Protein AF-A0A523FHC5-F1 (afdb_monomer_lite)

Secondary structure (DSSP, 8-state):
----PEEEEEEE-TT--HHHHHHHHHHTT-EEEEEEETTTEEEEEE-TTS-HHHHHHHHHHTTTTEEEEEEE-

Structure (mmCIF, N/CA/C/O backbone):
data_AF-A0A523FHC5-F1
#
_entry.id   AF-A0A523FHC5-F1
#
loop_
_atom_site.group_PDB
_atom_site.id
_atom_site.type_symbol
_atom_site.label_atom_id
_atom_site.label_alt_id
_atom_site.label_comp_id
_atom_site.label_asym_id
_atom_site.label_entity_id
_atom_site.label_seq_id
_atom_site.pdbx_PDB_ins_code
_atom_site.Cartn_x
_atom_site.Cartn_y
_atom_site.Cartn_z
_atom_site.occupancy
_atom_site.B_iso_or_equiv
_atom_site.auth_seq_id
_atom_site.auth_comp_id
_atom_site.auth_asym_id
_atom_site.auth_atom_id
_atom_site.pdbx_PDB_model_num
ATOM 1 N N . MET A 1 1 ? 3.954 -2.521 -23.936 1.00 42.22 1 MET A N 1
ATOM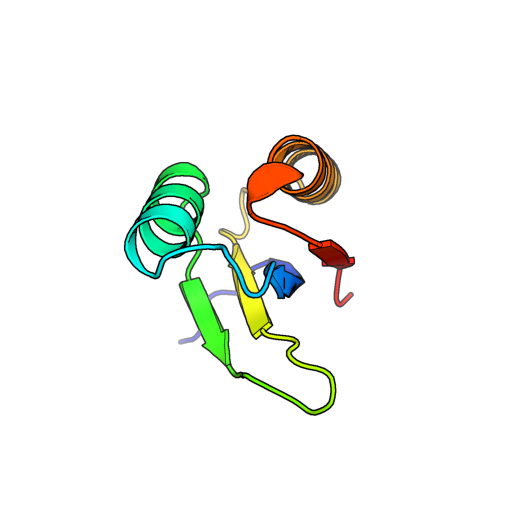 2 C CA . MET A 1 1 ? 4.673 -3.687 -23.381 1.00 42.22 1 MET A CA 1
ATOM 3 C C . MET A 1 1 ? 4.726 -3.453 -21.883 1.00 42.22 1 MET A C 1
ATOM 5 O O . MET A 1 1 ? 5.221 -2.407 -21.505 1.00 42.22 1 MET A O 1
ATOM 9 N N . ALA A 1 2 ? 4.091 -4.293 -21.060 1.00 50.44 2 ALA A N 1
ATOM 10 C CA . ALA A 1 2 ? 4.129 -4.104 -19.609 1.00 50.44 2 ALA A CA 1
ATOM 11 C C . ALA A 1 2 ? 5.525 -4.502 -19.119 1.00 50.44 2 ALA A C 1
ATOM 13 O O . ALA A 1 2 ? 5.933 -5.644 -19.326 1.00 50.44 2 ALA A O 1
ATOM 14 N N . GLU A 1 3 ? 6.267 -3.551 -18.563 1.00 57.41 3 GLU A N 1
ATOM 15 C CA . GLU A 1 3 ? 7.606 -3.795 -18.029 1.00 57.41 3 GLU A CA 1
ATOM 16 C C . GLU A 1 3 ? 7.532 -4.815 -16.876 1.00 57.41 3 GLU A C 1
ATOM 18 O O . GLU A 1 3 ? 6.576 -4.774 -16.087 1.00 57.41 3 GLU A O 1
ATOM 23 N N . PRO A 1 4 ? 8.484 -5.763 -16.783 1.00 65.44 4 PRO A N 1
ATOM 24 C CA . PRO A 1 4 ? 8.512 -6.768 -15.726 1.00 65.44 4 PRO A CA 1
ATOM 25 C C . PRO A 1 4 ? 8.902 -6.115 -14.390 1.00 65.44 4 PRO A C 1
ATOM 27 O O . PRO A 1 4 ? 10.060 -6.114 -13.996 1.00 65.44 4 PRO A O 1
ATOM 30 N N . GLY A 1 5 ? 7.930 -5.510 -13.708 1.00 77.81 5 GLY A N 1
ATOM 31 C CA . GLY A 1 5 ? 8.091 -4.947 -12.367 1.00 77.81 5 GLY A CA 1
ATOM 32 C C . GLY A 1 5 ? 7.791 -5.957 -11.259 1.00 77.81 5 GLY A C 1
ATOM 33 O O . GLY A 1 5 ? 7.083 -6.944 -11.474 1.00 77.81 5 GLY A O 1
ATOM 34 N N . ILE A 1 6 ? 8.289 -5.682 -10.054 1.00 88.94 6 ILE A N 1
ATOM 35 C CA . ILE A 1 6 ? 7.971 -6.468 -8.854 1.00 88.94 6 ILE A CA 1
ATOM 36 C C . ILE A 1 6 ? 6.523 -6.180 -8.467 1.00 88.94 6 ILE A C 1
ATOM 38 O O . ILE A 1 6 ? 6.122 -5.020 -8.386 1.00 88.94 6 ILE A O 1
ATOM 42 N N . ILE A 1 7 ? 5.733 -7.223 -8.219 1.00 91.31 7 ILE A N 1
ATOM 43 C CA . ILE A 1 7 ? 4.356 -7.071 -7.750 1.00 91.31 7 ILE A CA 1
ATOM 44 C C . ILE A 1 7 ? 4.307 -7.339 -6.249 1.00 91.31 7 ILE A C 1
ATOM 46 O O . ILE A 1 7 ? 4.743 -8.390 -5.783 1.00 91.31 7 ILE A O 1
ATOM 50 N N . ALA A 1 8 ? 3.721 -6.418 -5.491 1.00 91.75 8 ALA A N 1
ATOM 51 C CA . ALA A 1 8 ? 3.354 -6.635 -4.100 1.00 91.75 8 ALA A CA 1
ATOM 52 C C . ALA A 1 8 ? 1.836 -6.552 -3.921 1.00 91.75 8 ALA A C 1
ATOM 54 O O . ALA A 1 8 ? 1.140 -5.785 -4.588 1.00 91.75 8 ALA A O 1
ATOM 55 N N . LEU A 1 9 ? 1.326 -7.355 -2.997 1.00 92.50 9 LEU A N 1
ATOM 56 C CA . LEU A 1 9 ? -0.014 -7.258 -2.449 1.00 92.50 9 LEU A CA 1
ATOM 57 C C . LEU A 1 9 ? 0.050 -6.413 -1.182 1.00 92.50 9 LEU A C 1
ATOM 59 O O . LEU A 1 9 ? 0.745 -6.773 -0.231 1.00 92.50 9 LEU A O 1
ATOM 63 N N . VAL A 1 10 ? -0.674 -5.300 -1.174 1.00 92.31 10 VAL A N 1
ATOM 64 C CA . VAL A 1 10 ? -0.659 -4.319 -0.087 1.00 92.31 10 VAL A CA 1
ATOM 65 C C . VAL A 1 10 ? -2.082 -4.096 0.408 1.00 92.31 10 VAL A C 1
ATOM 67 O O . VAL A 1 10 ? -2.983 -3.861 -0.390 1.00 92.31 10 VAL A O 1
ATOM 70 N N . ALA A 1 11 ? -2.300 -4.170 1.718 1.00 93.00 11 ALA A N 1
ATOM 71 C CA . ALA A 1 11 ? -3.541 -3.713 2.339 1.00 93.00 11 ALA A CA 1
ATOM 72 C C . ALA A 1 11 ? -3.262 -2.400 3.065 1.00 93.00 11 ALA A C 1
ATOM 74 O O . ALA A 1 11 ? -2.346 -2.335 3.889 1.00 93.00 11 ALA A O 1
ATOM 75 N N . PHE A 1 12 ? -4.063 -1.379 2.788 1.00 92.25 12 PHE A N 1
ATOM 76 C CA . PHE A 1 12 ? -3.977 -0.103 3.488 1.00 92.25 12 PHE A CA 1
ATOM 77 C C . PHE A 1 12 ? -4.870 -0.096 4.730 1.00 92.25 12 PHE A C 1
ATOM 79 O O . PHE A 1 12 ? -5.824 -0.872 4.840 1.00 92.25 12 PHE A O 1
ATOM 86 N N . HIS A 1 13 ? -4.543 0.762 5.688 1.00 91.75 13 HIS A N 1
ATOM 87 C CA . HIS A 1 13 ? -5.425 1.058 6.807 1.00 91.75 13 HIS A CA 1
ATOM 88 C C . HIS A 1 13 ? -6.688 1.781 6.320 1.00 91.75 13 HIS A C 1
ATOM 90 O O . HIS A 1 13 ? -6.626 2.607 5.420 1.00 91.75 13 HIS A O 1
ATOM 96 N N . ASP A 1 14 ? -7.834 1.507 6.950 1.00 85.38 14 ASP A N 1
ATOM 97 C CA . ASP A 1 14 ? -9.114 2.162 6.613 1.00 85.38 14 ASP A CA 1
ATOM 98 C C . ASP A 1 14 ? -9.077 3.682 6.861 1.00 85.38 14 ASP A C 1
ATOM 100 O O . ASP A 1 14 ? -9.770 4.457 6.213 1.00 85.38 14 ASP A O 1
ATOM 104 N N . VAL A 1 15 ? -8.204 4.107 7.781 1.00 87.06 15 VAL A N 1
ATOM 105 C CA . VAL A 1 15 ? -7.957 5.516 8.107 1.00 87.06 15 VAL A CA 1
ATOM 106 C C . VAL A 1 15 ? -6.974 6.200 7.152 1.00 87.06 15 VAL A C 1
ATOM 108 O O . VAL A 1 15 ? -6.857 7.423 7.200 1.00 87.06 15 VAL A O 1
ATOM 111 N N . ALA A 1 16 ? -6.267 5.444 6.301 1.00 89.12 16 ALA A N 1
ATOM 112 C CA . ALA A 1 16 ? -5.312 6.008 5.356 1.00 89.12 16 ALA A CA 1
ATOM 113 C C . ALA A 1 16 ? -6.056 6.802 4.281 1.00 89.12 16 ALA A C 1
ATOM 115 O O . ALA A 1 16 ? -6.924 6.269 3.584 1.00 89.12 16 ALA A O 1
ATOM 116 N N . SER A 1 17 ? -5.716 8.080 4.121 1.00 90.12 17 SER A N 1
ATOM 117 C CA . SER A 1 17 ? -6.352 8.889 3.091 1.00 90.12 17 SER A CA 1
ATOM 118 C C . SER A 1 17 ? -5.793 8.543 1.708 1.00 90.12 17 SER A C 1
ATOM 120 O O . SER A 1 17 ? -4.664 8.069 1.556 1.00 90.12 17 SER A O 1
ATOM 122 N N . ALA A 1 18 ? -6.565 8.841 0.661 1.00 87.69 18 ALA A N 1
ATOM 123 C CA . ALA A 1 18 ? -6.086 8.712 -0.715 1.00 87.69 18 ALA A CA 1
ATOM 124 C C . ALA A 1 18 ? -4.802 9.530 -0.964 1.00 87.69 18 ALA A C 1
ATOM 126 O O . ALA A 1 18 ? -3.975 9.134 -1.783 1.00 87.69 18 ALA A O 1
ATOM 127 N N . SER A 1 19 ? -4.620 10.640 -0.239 1.00 90.75 19 SER A N 1
ATOM 128 C CA . SER A 1 19 ? -3.408 11.459 -0.300 1.00 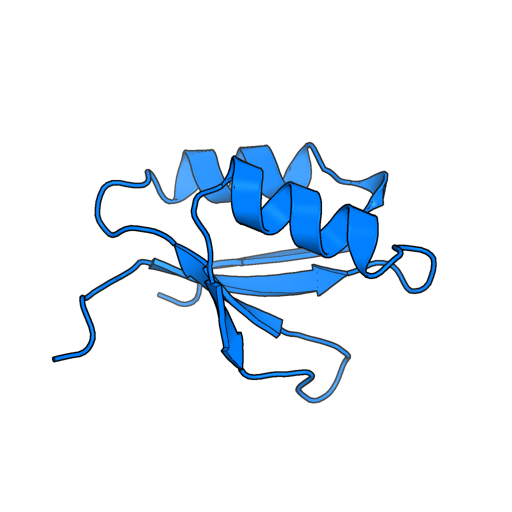90.75 19 SER A CA 1
ATOM 129 C C . SER A 1 19 ? -2.198 10.748 0.305 1.00 90.75 19 SER A C 1
ATOM 131 O O . SER A 1 19 ? -1.128 10.789 -0.296 1.00 90.75 19 SER A O 1
ATOM 133 N N . ASP A 1 20 ? -2.360 10.064 1.443 1.00 90.31 20 ASP A N 1
ATOM 134 C CA . ASP A 1 20 ? -1.277 9.304 2.090 1.00 90.31 20 ASP A CA 1
ATOM 135 C C . ASP A 1 20 ? -0.845 8.121 1.223 1.00 90.31 20 ASP A C 1
ATOM 137 O O . ASP A 1 20 ? 0.344 7.896 0.996 1.00 90.31 20 ASP A O 1
ATOM 141 N N . ILE A 1 21 ? -1.826 7.402 0.668 1.00 90.31 21 ILE A N 1
ATOM 142 C CA . ILE A 1 21 ? -1.582 6.306 -0.273 1.00 90.31 21 ILE A CA 1
ATOM 143 C C . ILE A 1 21 ? -0.872 6.841 -1.521 1.00 90.31 21 ILE A C 1
ATOM 145 O O . ILE A 1 21 ? 0.124 6.267 -1.955 1.00 90.31 21 ILE A O 1
ATOM 149 N N . GLY A 1 22 ? -1.341 7.960 -2.081 1.00 90.88 22 GLY A N 1
ATOM 150 C CA . GLY A 1 22 ? -0.720 8.599 -3.240 1.00 90.88 22 GLY A CA 1
ATOM 151 C C . GLY A 1 22 ? 0.725 9.027 -2.979 1.00 90.88 22 GLY A C 1
ATOM 152 O O . GLY A 1 22 ? 1.595 8.756 -3.802 1.00 90.88 22 GLY A O 1
ATOM 153 N N . ALA A 1 23 ? 1.003 9.631 -1.821 1.00 91.75 23 ALA A N 1
ATOM 154 C CA . ALA A 1 23 ? 2.354 10.013 -1.422 1.00 91.75 23 ALA A CA 1
ATOM 155 C C . ALA A 1 23 ? 3.277 8.792 -1.296 1.00 91.75 23 ALA A C 1
ATOM 157 O O . ALA A 1 23 ? 4.391 8.817 -1.814 1.00 91.75 23 ALA A O 1
ATOM 158 N N . LEU A 1 24 ? 2.792 7.703 -0.690 1.00 90.38 24 LEU A N 1
ATOM 159 C CA . LEU A 1 24 ? 3.536 6.449 -0.578 1.00 90.38 24 LEU A CA 1
ATOM 160 C C . LEU A 1 24 ? 3.857 5.842 -1.952 1.00 90.38 24 LEU A C 1
ATOM 162 O O . LEU A 1 24 ? 4.960 5.338 -2.160 1.00 90.38 24 LEU A O 1
ATOM 166 N N . MET A 1 25 ? 2.912 5.893 -2.895 1.00 91.44 25 MET A N 1
ATOM 167 C CA . MET A 1 25 ? 3.133 5.414 -4.264 1.00 91.44 25 MET A CA 1
ATOM 168 C C . MET A 1 25 ? 4.180 6.252 -4.994 1.00 91.44 25 MET A C 1
ATOM 170 O O . MET A 1 25 ? 5.075 5.691 -5.619 1.00 91.44 25 MET A O 1
ATOM 174 N N . ILE A 1 26 ? 4.112 7.579 -4.870 1.00 91.56 26 ILE A N 1
ATOM 175 C CA . ILE A 1 26 ? 5.081 8.493 -5.487 1.00 91.56 26 ILE A CA 1
ATOM 176 C C . ILE A 1 26 ? 6.486 8.269 -4.909 1.00 91.56 26 ILE A C 1
ATOM 178 O O . ILE A 1 26 ? 7.438 8.157 -5.675 1.00 91.56 26 ILE A O 1
ATOM 182 N N . ASP A 1 27 ? 6.615 8.154 -3.585 1.00 90.00 27 ASP A N 1
ATOM 183 C CA . ASP A 1 27 ? 7.896 7.930 -2.893 1.00 90.00 27 ASP A CA 1
ATOM 184 C C . ASP A 1 27 ? 8.580 6.618 -3.314 1.00 90.00 27 ASP A C 1
ATOM 186 O O . ASP A 1 27 ? 9.805 6.534 -3.383 1.00 90.00 27 ASP A O 1
ATOM 190 N N . ASN A 1 28 ? 7.782 5.599 -3.643 1.00 88.75 28 ASN A N 1
ATOM 191 C CA . ASN A 1 28 ? 8.278 4.283 -4.039 1.00 88.75 28 ASN A CA 1
ATOM 192 C C . ASN A 1 28 ? 8.276 4.055 -5.558 1.00 88.75 28 ASN A C 1
ATOM 194 O O . ASN A 1 28 ? 8.514 2.926 -5.991 1.00 88.75 28 ASN A O 1
ATOM 198 N N . GLU A 1 29 ? 7.995 5.095 -6.353 1.00 90.94 29 GLU A N 1
ATOM 199 C CA . GLU A 1 29 ? 7.865 5.014 -7.817 1.00 90.94 29 GLU A CA 1
ATOM 200 C C . GLU A 1 29 ? 6.934 3.867 -8.254 1.00 90.94 29 GLU A C 1
ATOM 202 O O . GLU A 1 29 ? 7.172 3.162 -9.237 1.00 90.94 29 GLU A O 1
ATOM 207 N N . ALA A 1 30 ? 5.884 3.646 -7.465 1.00 91.50 30 ALA A N 1
ATOM 208 C CA . ALA A 1 30 ? 5.018 2.488 -7.546 1.00 91.50 30 ALA A CA 1
ATOM 209 C C . ALA A 1 30 ? 3.663 2.841 -8.166 1.00 91.50 30 ALA A C 1
ATOM 211 O O . ALA A 1 30 ? 3.156 3.955 -8.036 1.00 91.50 30 ALA A O 1
ATOM 212 N N . GLU A 1 31 ? 3.041 1.861 -8.814 1.00 92.00 31 GLU A N 1
ATOM 213 C CA . GLU A 1 31 ? 1.748 2.012 -9.475 1.00 92.00 31 GLU A CA 1
ATOM 214 C C . GLU A 1 31 ? 0.760 0.956 -8.982 1.00 92.00 31 GLU A C 1
ATOM 216 O O . GLU A 1 31 ? 1.070 -0.234 -8.917 1.00 92.00 31 GLU A O 1
ATOM 221 N N . ILE A 1 32 ? -0.471 1.368 -8.680 1.00 91.19 32 ILE A N 1
ATOM 222 C CA . ILE A 1 32 ? -1.554 0.428 -8.390 1.00 91.19 32 ILE A CA 1
ATOM 223 C C . ILE A 1 32 ? -2.040 -0.164 -9.715 1.00 91.19 32 ILE A C 1
ATOM 225 O O . ILE A 1 32 ? -2.701 0.500 -10.508 1.00 91.19 32 ILE A O 1
ATOM 229 N N . VAL A 1 33 ? -1.743 -1.441 -9.935 1.00 91.69 33 VAL A N 1
ATOM 230 C CA . VAL A 1 33 ? -2.105 -2.177 -11.158 1.00 91.69 33 VAL A CA 1
ATOM 231 C C . VAL A 1 33 ? -3.368 -3.028 -10.991 1.00 91.69 33 VAL A C 1
ATOM 233 O O . VAL A 1 33 ? -3.817 -3.668 -11.941 1.00 91.69 33 VAL A O 1
ATOM 236 N N . GLY A 1 34 ? -3.953 -3.060 -9.790 1.00 88.62 34 GLY A N 1
ATOM 237 C CA . GLY A 1 34 ? -5.249 -3.692 -9.546 1.00 88.62 34 GLY A CA 1
ATOM 238 C C . GLY A 1 34 ? -5.709 -3.640 -8.089 1.00 88.62 34 GLY A C 1
ATOM 239 O O . GLY A 1 34 ? -4.923 -3.371 -7.184 1.00 88.62 34 GLY A O 1
ATOM 240 N N . GLY A 1 35 ? -6.986 -3.952 -7.865 1.00 84.88 35 GLY A N 1
ATOM 241 C CA . GLY A 1 35 ? -7.636 -3.943 -6.550 1.00 84.88 35 GLY A CA 1
ATOM 242 C C . GLY A 1 35 ? -8.716 -2.855 -6.418 1.00 84.88 35 GLY A C 1
ATOM 243 O O . GLY A 1 35 ? -8.921 -2.094 -7.365 1.00 84.88 35 GLY A O 1
ATOM 244 N N . PRO A 1 36 ? -9.416 -2.787 -5.271 1.00 83.31 36 PRO A N 1
ATOM 245 C CA . PRO A 1 36 ? -9.288 -3.684 -4.119 1.00 83.31 36 PRO A CA 1
ATOM 246 C C . PRO A 1 36 ? -9.851 -5.085 -4.411 1.00 83.31 36 PRO A C 1
ATOM 248 O O . PRO A 1 36 ? -10.971 -5.234 -4.893 1.00 83.31 36 PRO A O 1
ATOM 251 N N . ALA A 1 37 ? -9.062 -6.121 -4.134 1.00 82.50 37 ALA A N 1
ATOM 252 C CA . ALA A 1 37 ? -9.510 -7.512 -4.141 1.00 82.50 37 ALA A CA 1
ATOM 253 C C . ALA A 1 37 ? -10.237 -7.861 -2.828 1.00 82.50 37 ALA A C 1
ATOM 255 O O . ALA A 1 37 ? -10.299 -7.045 -1.901 1.00 82.50 37 ALA A O 1
ATOM 256 N N . GLU A 1 38 ? -10.764 -9.085 -2.729 1.00 79.12 38 GLU A N 1
ATOM 257 C CA . GLU A 1 38 ? -11.348 -9.588 -1.481 1.00 79.12 38 GLU A CA 1
ATOM 258 C C . GLU A 1 38 ? -10.366 -9.412 -0.311 1.00 79.12 38 GLU A C 1
ATOM 260 O O . GLU A 1 38 ? -9.181 -9.730 -0.413 1.00 79.12 38 GLU A O 1
ATOM 265 N N . GLY A 1 39 ? -10.854 -8.841 0.793 1.00 79.81 39 GLY A N 1
ATOM 266 C CA . GLY A 1 39 ? -10.022 -8.493 1.948 1.00 79.81 39 GLY A CA 1
ATOM 267 C C . GLY A 1 39 ? -9.307 -7.136 1.867 1.00 79.81 39 GLY A C 1
ATOM 268 O O . GLY A 1 39 ? -8.532 -6.826 2.767 1.00 79.81 39 GLY A O 1
ATOM 269 N N . GLY A 1 40 ? -9.568 -6.315 0.840 1.00 86.56 40 GLY A N 1
ATOM 270 C CA . GLY A 1 40 ? -9.025 -4.951 0.736 1.00 86.56 40 GLY A CA 1
ATOM 271 C C . GLY A 1 40 ? -7.577 -4.890 0.241 1.00 86.56 40 GLY A C 1
ATOM 272 O O . GLY A 1 40 ? -6.852 -3.950 0.560 1.00 86.56 40 GLY A O 1
ATOM 273 N N . LEU A 1 41 ? -7.145 -5.905 -0.512 1.00 90.69 41 LEU A N 1
ATOM 274 C CA . LEU A 1 41 ? -5.785 -6.011 -1.039 1.00 90.69 41 LEU A CA 1
ATOM 275 C C . LEU A 1 41 ? -5.652 -5.310 -2.393 1.00 90.69 41 LEU A C 1
ATOM 277 O O . LEU A 1 41 ? -6.434 -5.546 -3.315 1.00 90.69 41 LEU A O 1
ATOM 281 N N . TYR A 1 42 ? -4.606 -4.511 -2.534 1.00 92.19 42 TYR A N 1
ATOM 282 C CA . TYR A 1 42 ? -4.211 -3.837 -3.762 1.00 92.19 42 TYR A CA 1
ATOM 283 C C . TYR A 1 42 ? -2.978 -4.510 -4.350 1.00 92.19 42 TYR A C 1
ATOM 285 O O . TYR A 1 42 ? -2.056 -4.890 -3.630 1.00 92.19 42 TYR A O 1
ATOM 293 N N . ARG A 1 43 ? -2.954 -4.652 -5.674 1.00 92.12 43 ARG A N 1
ATOM 294 C CA . ARG A 1 43 ? -1.766 -5.052 -6.424 1.00 92.12 43 ARG A CA 1
ATOM 295 C C . ARG A 1 43 ? -0.998 -3.806 -6.8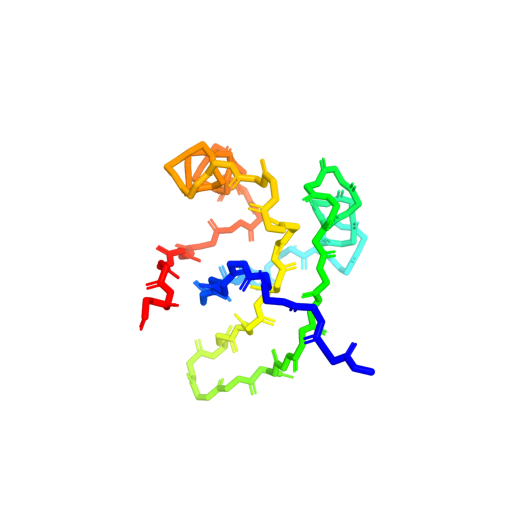04 1.00 92.12 43 ARG A C 1
ATOM 297 O O . ARG A 1 43 ? -1.503 -2.973 -7.554 1.00 92.12 43 ARG A O 1
ATOM 304 N N . ILE A 1 44 ? 0.225 -3.725 -6.313 1.00 92.31 44 ILE A N 1
ATOM 305 C CA . ILE A 1 44 ? 1.116 -2.599 -6.531 1.00 92.31 44 ILE A CA 1
ATOM 306 C C . ILE A 1 44 ? 2.332 -3.100 -7.292 1.00 92.31 44 ILE A C 1
ATOM 308 O O . ILE A 1 44 ? 2.944 -4.097 -6.910 1.00 92.31 44 ILE A O 1
ATOM 312 N N . ARG A 1 45 ? 2.640 -2.437 -8.401 1.00 92.06 45 ARG A N 1
ATOM 313 C CA . ARG A 1 45 ? 3.817 -2.683 -9.219 1.00 92.06 45 ARG A CA 1
ATOM 314 C C . ARG A 1 45 ? 4.893 -1.681 -8.843 1.00 92.06 45 ARG A C 1
ATOM 316 O O . ARG A 1 45 ? 4.651 -0.482 -8.866 1.00 92.06 45 ARG A O 1
ATOM 323 N N . PHE A 1 46 ? 6.078 -2.196 -8.569 1.00 91.50 46 PHE A N 1
ATOM 324 C CA . PHE A 1 46 ? 7.289 -1.424 -8.337 1.00 91.50 46 PHE A CA 1
ATOM 325 C C . PHE A 1 46 ? 8.204 -1.519 -9.564 1.00 91.50 46 PHE A C 1
ATOM 327 O O . PHE A 1 46 ? 8.078 -2.471 -10.351 1.00 91.50 46 PHE A O 1
ATOM 334 N N . PRO A 1 47 ? 9.138 -0.569 -9.738 1.00 90.56 47 PRO A N 1
ATOM 335 C CA . PRO A 1 47 ? 10.134 -0.626 -10.802 1.00 90.56 47 PRO A CA 1
ATOM 336 C C . PRO A 1 47 ? 10.929 -1.935 -10.741 1.00 90.56 47 PRO A C 1
ATOM 338 O O . PRO A 1 47 ? 11.216 -2.440 -9.659 1.00 90.56 47 PRO A O 1
ATOM 341 N N . GLN A 1 48 ? 11.356 -2.468 -11.889 1.00 85.06 48 GLN A N 1
ATOM 342 C CA . GLN A 1 48 ? 12.198 -3.678 -11.924 1.00 85.06 48 GLN A CA 1
ATOM 343 C C . GLN A 1 48 ? 13.539 -3.495 -11.192 1.00 85.06 48 GLN A C 1
ATOM 345 O O . GLN A 1 48 ? 14.147 -4.459 -10.743 1.00 85.06 48 GLN A O 1
ATOM 350 N N . SER A 1 49 ? 14.012 -2.247 -11.124 1.00 86.38 49 SER A N 1
ATOM 351 C CA . SER A 1 49 ? 15.260 -1.862 -10.465 1.00 86.38 49 SER A CA 1
ATOM 352 C C . SER A 1 49 ? 15.107 -1.737 -8.949 1.00 86.38 49 SER A C 1
ATOM 354 O O . SER A 1 49 ? 16.102 -1.508 -8.264 1.00 86.38 49 SER A O 1
ATOM 356 N N . ALA A 1 50 ? 13.878 -1.818 -8.427 1.00 87.00 50 ALA A N 1
ATOM 357 C CA . ALA A 1 50 ? 13.635 -1.780 -6.997 1.00 87.00 50 ALA A CA 1
ATOM 358 C C . ALA A 1 50 ? 14.108 -3.085 -6.357 1.00 87.00 50 ALA A C 1
ATOM 360 O O . ALA A 1 50 ? 13.936 -4.168 -6.914 1.00 87.00 50 ALA A O 1
ATOM 361 N N . ASP A 1 51 ? 14.690 -2.982 -5.169 1.00 88.44 51 ASP A N 1
ATOM 362 C CA . ASP A 1 51 ? 15.061 -4.159 -4.400 1.00 88.44 51 ASP A CA 1
ATOM 363 C C . ASP A 1 51 ? 13.819 -4.697 -3.655 1.00 88.44 51 ASP A C 1
ATOM 365 O O . ASP A 1 51 ? 13.178 -3.938 -2.919 1.00 88.44 51 ASP A O 1
ATOM 369 N N . PRO A 1 52 ? 13.426 -5.970 -3.854 1.00 88.00 52 PRO A N 1
ATOM 370 C CA . PRO A 1 52 ? 12.196 -6.517 -3.284 1.00 88.00 52 PRO A CA 1
ATOM 371 C C . PRO A 1 52 ? 12.187 -6.496 -1.753 1.00 88.00 52 PRO A C 1
ATOM 373 O O . PRO A 1 52 ? 11.135 -6.251 -1.157 1.00 88.00 52 PRO A O 1
ATOM 376 N N . GLU A 1 53 ? 13.330 -6.736 -1.109 1.00 88.75 53 GLU A N 1
ATOM 377 C CA . GLU A 1 53 ? 13.431 -6.705 0.351 1.00 88.75 53 GLU A CA 1
ATOM 378 C C . GLU A 1 53 ? 13.316 -5.266 0.855 1.00 88.75 53 GLU A C 1
ATOM 380 O O . GLU A 1 53 ? 12.495 -4.990 1.733 1.00 88.75 53 GLU A O 1
ATOM 385 N N . ALA A 1 54 ? 14.021 -4.329 0.214 1.00 89.12 54 ALA A N 1
ATOM 386 C CA . ALA A 1 54 ? 13.934 -2.911 0.554 1.00 89.12 54 ALA A CA 1
ATOM 387 C C . ALA A 1 54 ? 12.514 -2.346 0.374 1.00 89.12 54 ALA A C 1
ATOM 389 O O . ALA A 1 54 ? 12.064 -1.539 1.188 1.00 89.12 54 ALA A O 1
ATOM 390 N N . VAL A 1 55 ? 11.780 -2.774 -0.660 1.00 88.94 55 VAL A N 1
ATOM 391 C CA . VAL A 1 55 ? 10.373 -2.392 -0.873 1.00 88.94 55 VAL A CA 1
ATOM 392 C C . VAL A 1 55 ? 9.504 -2.864 0.290 1.00 88.94 55 VAL A C 1
ATOM 394 O O . VAL A 1 55 ? 8.723 -2.083 0.835 1.00 88.94 55 VAL A O 1
ATOM 397 N N . VAL A 1 56 ? 9.647 -4.123 0.712 1.00 89.81 56 VAL A N 1
ATOM 398 C CA . VAL A 1 56 ? 8.886 -4.653 1.852 1.00 89.81 56 VAL A CA 1
ATOM 399 C C . VAL A 1 56 ? 9.248 -3.919 3.138 1.00 89.81 56 VAL A C 1
ATOM 401 O O . VAL A 1 56 ? 8.346 -3.579 3.903 1.00 89.81 56 VAL A O 1
ATOM 404 N N . GLU A 1 57 ? 10.529 -3.644 3.383 1.00 90.88 57 GLU A N 1
ATOM 405 C CA . GLU A 1 57 ? 10.966 -2.886 4.558 1.00 90.88 57 GLU A CA 1
ATOM 406 C C . GLU A 1 57 ? 10.410 -1.460 4.57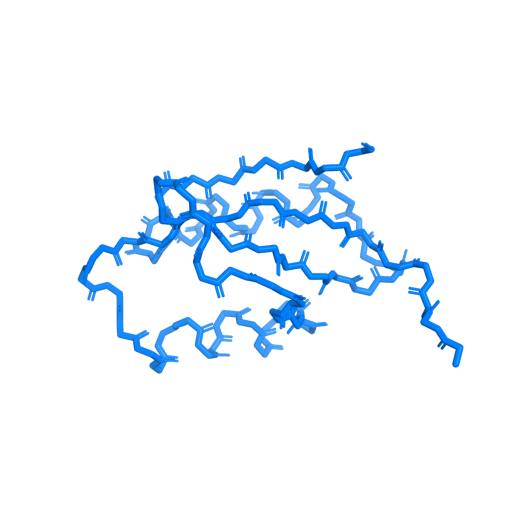0 1.00 90.88 57 GLU A C 1
ATOM 408 O O . GLU A 1 57 ? 9.894 -1.025 5.599 1.00 90.88 57 GLU A O 1
ATOM 413 N N . ARG A 1 58 ? 10.423 -0.753 3.433 1.00 88.81 58 ARG A N 1
ATOM 414 C CA . ARG A 1 58 ? 9.839 0.594 3.307 1.00 88.81 58 ARG A CA 1
ATOM 415 C C . ARG A 1 58 ? 8.335 0.597 3.546 1.00 88.81 58 ARG A C 1
ATOM 417 O O . ARG A 1 58 ? 7.838 1.403 4.330 1.00 88.81 58 ARG A O 1
ATOM 424 N N . LEU A 1 59 ? 7.612 -0.336 2.930 1.00 90.00 59 LEU A N 1
ATOM 425 C CA . LEU A 1 59 ? 6.166 -0.467 3.122 1.00 90.00 59 LEU A CA 1
ATOM 426 C C . LEU A 1 59 ? 5.823 -0.853 4.565 1.00 90.00 59 LEU A C 1
ATOM 428 O O . LEU A 1 59 ? 4.846 -0.351 5.110 1.00 90.00 59 LEU A O 1
ATOM 432 N N . ARG A 1 60 ? 6.639 -1.693 5.215 1.00 89.06 60 ARG A N 1
ATOM 433 C CA . ARG A 1 60 ? 6.498 -1.986 6.650 1.00 89.06 60 ARG A CA 1
ATOM 434 C C . ARG A 1 60 ? 6.807 -0.770 7.516 1.00 89.06 60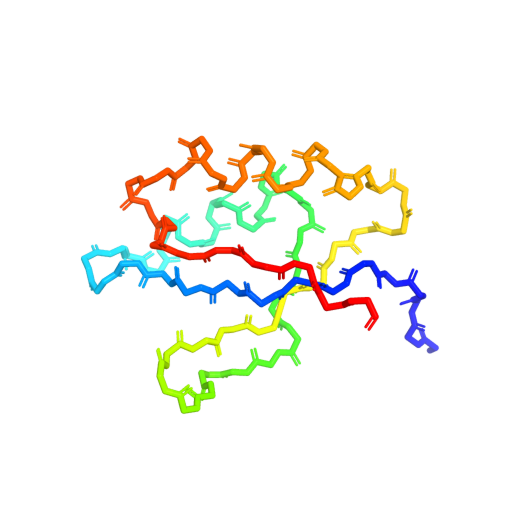 ARG A C 1
ATOM 436 O O . ARG A 1 60 ? 6.129 -0.570 8.517 1.00 89.06 60 ARG A O 1
ATOM 443 N N . ALA A 1 61 ? 7.793 0.047 7.153 1.00 90.19 61 ALA A N 1
ATOM 444 C CA . ALA A 1 61 ? 8.099 1.280 7.874 1.00 90.19 61 ALA A CA 1
ATOM 445 C C . ALA A 1 61 ? 6.937 2.287 7.790 1.00 90.19 61 ALA A C 1
ATOM 447 O O . ALA A 1 61 ? 6.653 2.976 8.768 1.00 90.19 61 ALA A O 1
ATOM 448 N N . ALA A 1 62 ? 6.190 2.291 6.683 1.00 89.88 62 ALA A N 1
ATOM 449 C CA . ALA A 1 62 ? 4.939 3.031 6.514 1.00 89.88 62 ALA A CA 1
ATOM 450 C C . ALA A 1 62 ? 3.729 2.369 7.218 1.00 89.88 62 ALA A C 1
ATOM 452 O O . ALA A 1 62 ? 2.619 2.377 6.686 1.00 89.88 62 ALA A O 1
ATOM 453 N N . SER A 1 63 ? 3.925 1.816 8.424 1.00 87.62 63 SER A N 1
ATOM 454 C CA . SER A 1 63 ? 2.900 1.100 9.213 1.00 87.62 63 SER A CA 1
ATOM 455 C C . SER A 1 63 ? 1.636 1.919 9.520 1.00 87.62 63 SER A C 1
ATOM 457 O O . SER A 1 63 ? 0.596 1.343 9.811 1.00 87.62 63 SER A O 1
ATOM 459 N N . ASP A 1 64 ? 1.712 3.251 9.472 1.00 87.62 64 ASP A N 1
ATOM 460 C CA . ASP A 1 64 ? 0.555 4.135 9.690 1.00 87.62 64 ASP A CA 1
ATOM 461 C C . ASP A 1 64 ? -0.458 4.056 8.527 1.00 87.62 64 ASP A C 1
ATOM 463 O O . ASP A 1 64 ? -1.668 4.168 8.709 1.00 87.62 64 ASP A O 1
ATOM 467 N N . VAL A 1 65 ? 0.046 3.769 7.321 1.00 91.00 65 VAL A N 1
ATOM 468 C CA . VAL A 1 65 ? -0.722 3.703 6.069 1.00 91.00 65 VAL A CA 1
ATOM 469 C C . VAL A 1 65 ? -0.918 2.251 5.628 1.00 91.00 65 VAL A C 1
ATOM 471 O O . VAL A 1 65 ? -1.991 1.875 5.153 1.00 91.00 65 VAL A O 1
ATOM 474 N N . VAL A 1 66 ? 0.106 1.412 5.791 1.00 92.44 66 VAL A N 1
ATOM 475 C CA . VAL A 1 66 ? 0.147 0.021 5.328 1.00 92.44 66 VAL A CA 1
ATOM 476 C C . VAL A 1 66 ? -0.138 -0.930 6.484 1.00 92.44 66 VAL A C 1
ATOM 478 O O . VAL A 1 66 ? 0.654 -1.080 7.407 1.00 92.44 66 VAL A O 1
ATOM 481 N N . LYS A 1 67 ? -1.252 -1.652 6.378 1.00 92.19 67 LYS A N 1
ATOM 482 C CA . LYS A 1 67 ? -1.651 -2.701 7.321 1.00 92.19 67 LYS A CA 1
ATOM 483 C C . LYS A 1 67 ? -0.973 -4.037 7.021 1.00 92.19 67 LYS A C 1
ATOM 485 O O . LYS A 1 67 ? -0.731 -4.842 7.918 1.00 92.19 67 LYS A O 1
ATOM 490 N N . PHE A 1 68 ? -0.738 -4.317 5.742 1.00 91.12 68 PHE A N 1
ATOM 491 C CA . PHE A 1 68 ? -0.184 -5.585 5.286 1.00 91.12 68 PHE A CA 1
ATOM 492 C C . PHE A 1 68 ? 0.589 -5.405 3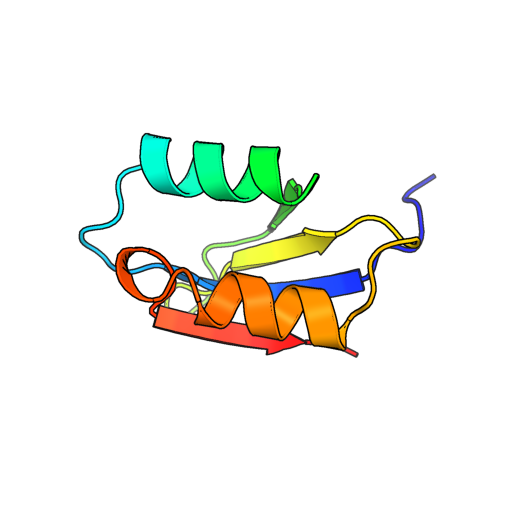.986 1.00 91.12 68 PHE A C 1
ATOM 494 O O . PHE A 1 68 ? 0.163 -4.660 3.107 1.00 91.12 68 PHE A O 1
ATOM 501 N N . VAL A 1 69 ? 1.683 -6.150 3.849 1.00 91.75 69 VAL A N 1
ATOM 502 C CA . VAL A 1 69 ? 2.468 -6.241 2.620 1.00 91.75 69 VAL A CA 1
ATOM 503 C C . VAL A 1 69 ? 2.962 -7.672 2.423 1.00 91.75 69 VAL A C 1
ATOM 505 O O . VAL A 1 69 ? 3.491 -8.291 3.350 1.00 91.75 69 VAL A O 1
ATOM 508 N N . ALA A 1 70 ? 2.819 -8.183 1.203 1.00 90.75 70 ALA A N 1
ATOM 509 C CA . ALA A 1 70 ? 3.419 -9.432 0.755 1.00 90.75 70 ALA A CA 1
ATOM 510 C C . ALA A 1 70 ? 3.891 -9.304 -0.693 1.00 90.75 70 ALA A C 1
ATOM 512 O O . ALA A 1 70 ? 3.175 -8.772 -1.537 1.00 90.75 70 ALA A O 1
ATOM 513 N N . LEU A 1 71 ? 5.077 -9.823 -1.001 1.00 88.38 71 LEU A N 1
ATOM 514 C CA . LEU A 1 71 ? 5.531 -9.927 -2.385 1.00 88.38 71 LEU A CA 1
ATOM 515 C C . LEU A 1 71 ? 4.748 -11.032 -3.092 1.00 88.38 71 LEU A C 1
ATOM 517 O O . LEU A 1 71 ? 4.602 -12.137 -2.572 1.00 88.38 71 LEU A O 1
ATOM 521 N N . SER A 1 72 ? 4.252 -10.722 -4.282 1.00 78.12 72 SER A N 1
ATOM 522 C CA . SER A 1 72 ? 3.689 -11.701 -5.199 1.00 78.12 72 SER A CA 1
ATOM 523 C C . SER A 1 72 ? 4.817 -12.125 -6.137 1.00 78.12 72 SER A C 1
ATOM 525 O O . SER A 1 72 ? 5.048 -11.460 -7.147 1.00 78.12 72 SER A O 1
ATOM 527 N N . GLN A 1 73 ? 5.555 -13.173 -5.751 1.00 60.31 73 GLN A N 1
ATOM 528 C CA . GLN A 1 73 ? 6.530 -13.835 -6.628 1.00 60.31 73 GLN A CA 1
ATOM 529 C C . GLN A 1 73 ? 5.842 -14.656 -7.719 1.00 60.31 73 GLN A C 1
ATOM 531 O O . GLN A 1 73 ? 4.732 -15.176 -7.456 1.00 60.31 73 GLN A O 1
#

Radius of gyration: 11.25 Å; chains: 1; bounding box: 27×25×33 Å

pLDDT: mean 86.82, std 9.45, range [42.22, 93.0]

Sequence (73 aa):
MAEPGIIALVAFHDVASASDIGALMIDNEAEIVGGPAEGGLYRIRFPQSADPEAVVERLRAASDVVKFVALSQ

Foldseek 3Di:
DDPPFWKKKWAWDPPADPVNVVVLCVVQVKDFPDDPDPPRITIITGHNPDDPVVNLVSLVVVVNTTVDMDTDD